Protein AF-A0A7U9BY97-F1 (afdb_monomer_lite)

Structure (mmCIF, N/CA/C/O backbone):
data_AF-A0A7U9BY97-F1
#
_entry.id   AF-A0A7U9BY97-F1
#
loop_
_atom_site.group_PDB
_atom_site.id
_atom_site.type_symbol
_atom_site.label_atom_id
_atom_site.label_alt_id
_atom_site.label_comp_id
_atom_site.label_asym_id
_atom_site.label_entity_id
_atom_site.label_seq_id
_atom_site.pdbx_PDB_ins_code
_atom_site.Cartn_x
_atom_site.Cartn_y
_atom_site.Cartn_z
_atom_site.occupancy
_atom_site.B_iso_or_equiv
_atom_site.auth_seq_id
_atom_site.auth_comp_id
_atom_site.auth_asym_id
_atom_site.auth_atom_id
_atom_site.pdbx_PDB_model_num
ATOM 1 N N . MET A 1 1 ? 4.890 1.476 -9.580 1.00 55.62 1 MET A N 1
ATOM 2 C CA . MET A 1 1 ? 5.077 1.228 -8.128 1.00 55.62 1 MET A CA 1
ATOM 3 C C . MET A 1 1 ? 5.202 -0.270 -7.911 1.00 55.62 1 MET A C 1
ATOM 5 O O . MET A 1 1 ? 4.461 -1.004 -8.549 1.00 55.62 1 MET A O 1
ATOM 9 N N . TYR A 1 2 ? 6.128 -0.707 -7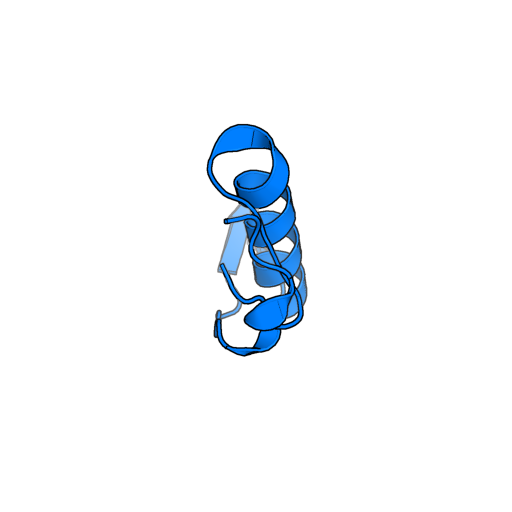.057 1.00 69.44 2 TYR A N 1
ATOM 10 C CA . TYR A 1 2 ? 6.385 -2.122 -6.782 1.00 69.44 2 TYR A CA 1
ATOM 11 C C . TYR A 1 2 ? 5.834 -2.494 -5.405 1.00 69.44 2 TYR A C 1
ATOM 13 O O . TYR A 1 2 ? 6.298 -1.961 -4.390 1.00 69.44 2 TYR A O 1
ATOM 21 N N . ALA A 1 3 ? 4.816 -3.354 -5.363 1.00 71.69 3 ALA A N 1
ATOM 22 C CA . ALA A 1 3 ? 4.060 -3.623 -4.139 1.00 71.69 3 ALA A CA 1
ATOM 23 C C . ALA A 1 3 ? 4.949 -4.200 -3.025 1.00 71.69 3 ALA A C 1
ATOM 25 O O . ALA A 1 3 ? 5.026 -3.638 -1.934 1.00 71.69 3 ALA A O 1
ATOM 26 N N . SER A 1 4 ? 5.723 -5.244 -3.321 1.00 71.50 4 SER A N 1
ATOM 27 C CA . SER A 1 4 ? 6.525 -5.952 -2.312 1.00 71.50 4 SER A CA 1
ATOM 28 C C . SER A 1 4 ? 7.769 -5.196 -1.820 1.00 71.50 4 SER A C 1
ATOM 30 O O . SER A 1 4 ? 8.372 -5.603 -0.830 1.00 71.50 4 SER A O 1
ATOM 32 N N . ALA A 1 5 ? 8.125 -4.064 -2.437 1.00 77.75 5 ALA A N 1
ATOM 33 C CA . ALA A 1 5 ? 9.181 -3.163 -1.953 1.00 77.75 5 ALA A CA 1
ATOM 34 C C . ALA A 1 5 ? 8.627 -1.990 -1.129 1.00 77.75 5 ALA A C 1
ATOM 36 O O . ALA A 1 5 ? 9.386 -1.118 -0.706 1.00 77.75 5 ALA A O 1
ATOM 37 N N . THR A 1 6 ? 7.313 -1.943 -0.899 1.00 75.44 6 THR A N 1
ATOM 38 C CA . THR A 1 6 ? 6.671 -0.847 -0.175 1.00 75.44 6 THR A CA 1
ATOM 39 C C . THR A 1 6 ? 6.244 -1.309 1.215 1.00 75.44 6 THR A C 1
ATOM 41 O O . THR A 1 6 ? 5.287 -2.061 1.375 1.00 75.44 6 THR A O 1
ATOM 44 N N . ALA A 1 7 ? 6.930 -0.817 2.244 1.00 83.38 7 ALA A N 1
ATOM 45 C CA . ALA A 1 7 ? 6.547 -1.056 3.631 1.00 83.38 7 ALA A CA 1
ATOM 46 C C . ALA A 1 7 ? 5.433 -0.096 4.080 1.00 83.38 7 ALA A C 1
ATOM 48 O O . ALA A 1 7 ? 5.403 1.072 3.694 1.00 83.38 7 ALA A O 1
ATOM 49 N N . THR A 1 8 ? 4.543 -0.570 4.953 1.00 85.31 8 THR A N 1
ATOM 50 C CA . THR A 1 8 ? 3.553 0.269 5.640 1.00 85.31 8 THR A CA 1
ATOM 51 C C . THR A 1 8 ? 3.398 -0.158 7.097 1.00 85.31 8 THR A C 1
ATOM 53 O O . THR A 1 8 ? 3.956 -1.165 7.534 1.00 85.31 8 THR A O 1
ATOM 56 N N . ARG A 1 9 ? 2.632 0.615 7.863 1.00 87.31 9 ARG A N 1
ATOM 57 C CA . ARG A 1 9 ? 2.306 0.345 9.263 1.00 87.31 9 ARG A CA 1
ATOM 58 C C . ARG A 1 9 ? 0.795 0.297 9.461 1.00 87.31 9 ARG A C 1
ATOM 60 O O . ARG A 1 9 ? 0.044 0.852 8.665 1.00 87.31 9 ARG A O 1
ATOM 67 N N . SER A 1 10 ? 0.360 -0.307 10.562 1.00 86.38 10 SER A N 1
ATOM 68 C CA . SER A 1 10 ? -1.040 -0.241 10.990 1.00 86.38 10 SER A CA 1
ATOM 69 C C . SER A 1 10 ? -1.466 1.207 11.247 1.00 86.38 10 SER A C 1
ATOM 71 O O . SER A 1 10 ? -0.681 2.017 11.754 1.00 86.38 10 SER A O 1
ATOM 73 N N . LEU A 1 11 ? -2.716 1.527 10.922 1.00 85.56 11 LEU A N 1
ATOM 74 C CA . LEU A 1 11 ? -3.293 2.860 11.096 1.00 85.56 11 LEU A CA 1
ATOM 75 C C . LEU A 1 11 ? -4.583 2.774 11.907 1.00 85.56 11 LEU A C 1
ATOM 77 O O . LEU A 1 11 ? -5.321 1.796 11.816 1.00 85.56 11 LEU A O 1
ATOM 81 N N . GLN A 1 12 ? -4.869 3.813 12.688 1.00 86.62 12 GLN A N 1
ATOM 82 C CA . GLN A 1 12 ? -6.220 4.008 13.201 1.00 86.62 12 GLN A CA 1
ATOM 83 C C . GLN A 1 12 ? -7.084 4.585 12.079 1.00 86.62 12 GLN A C 1
ATOM 85 O O . GLN A 1 12 ? -6.746 5.619 11.505 1.00 86.62 12 GLN A O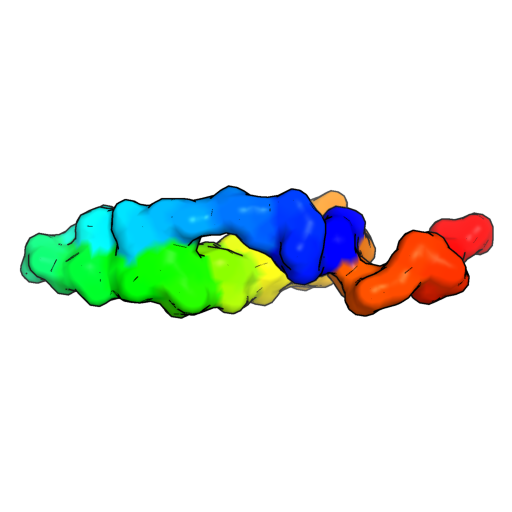 1
ATOM 90 N N . ALA A 1 13 ? -8.166 3.887 11.762 1.00 79.12 13 ALA A N 1
ATOM 91 C CA . ALA A 1 13 ? -9.250 4.371 10.927 1.00 79.12 13 ALA A CA 1
ATOM 92 C C . ALA A 1 13 ? -10.274 5.146 11.770 1.00 79.12 13 ALA A C 1
ATOM 94 O O . ALA A 1 13 ? -10.066 5.429 12.956 1.00 79.12 13 ALA A O 1
ATOM 95 N N . ASP A 1 14 ? -11.383 5.513 11.139 1.00 80.94 14 ASP A N 1
ATOM 96 C CA . ASP A 1 14 ? -12.489 6.178 11.800 1.00 80.94 14 ASP A CA 1
ATOM 97 C C . ASP A 1 14 ? -13.094 5.318 12.925 1.00 80.94 14 ASP A C 1
ATOM 99 O O . ASP A 1 14 ? -12.952 4.094 12.990 1.00 80.94 14 ASP A O 1
ATOM 103 N N . GLN A 1 15 ? -13.725 5.998 13.884 1.00 74.38 15 GLN A N 1
ATOM 104 C CA . GLN A 1 15 ? -14.392 5.377 15.036 1.00 74.38 15 GLN A CA 1
ATOM 105 C C . GLN A 1 15 ? -13.509 4.432 15.877 1.00 74.38 15 GLN A C 1
ATOM 107 O O . GLN A 1 15 ? -14.000 3.493 16.500 1.00 74.38 15 GLN A O 1
ATOM 112 N N . GLY A 1 16 ? -12.194 4.673 15.917 1.00 76.62 16 GLY A N 1
ATOM 113 C CA . GLY A 1 16 ? -11.260 3.911 16.751 1.00 76.62 16 GLY A CA 1
ATOM 114 C C . GLY A 1 16 ? -10.951 2.504 16.233 1.00 76.62 16 GLY A C 1
ATOM 115 O O . GLY A 1 16 ? -10.286 1.729 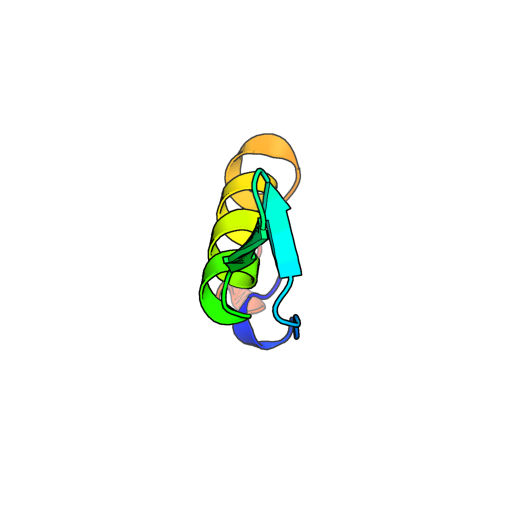16.925 1.00 76.62 16 GLY A O 1
ATOM 116 N N . LYS A 1 17 ? -11.395 2.156 15.019 1.00 79.88 17 LYS A N 1
ATOM 117 C CA . LYS A 1 17 ? -11.075 0.868 14.403 1.00 79.88 17 LYS A CA 1
ATOM 118 C C . LYS A 1 17 ? -9.632 0.876 13.906 1.00 79.88 17 LYS A C 1
ATOM 120 O O . LYS A 1 17 ? -9.226 1.770 13.176 1.00 79.88 17 LYS A O 1
ATOM 125 N N . ALA A 1 18 ? -8.843 -0.131 14.267 1.00 85.56 18 ALA A N 1
ATOM 126 C CA . ALA A 1 18 ? -7.494 -0.286 13.730 1.00 85.56 18 ALA A CA 1
ATOM 127 C C . ALA A 1 18 ? -7.523 -1.058 12.403 1.00 85.56 18 ALA A C 1
ATOM 129 O O . ALA A 1 18 ? -8.118 -2.134 12.314 1.00 85.56 18 ALA A O 1
ATOM 130 N N . LEU A 1 19 ? -6.847 -0.527 11.387 1.00 87.75 19 LEU A N 1
ATOM 131 C CA . LEU A 1 19 ? -6.497 -1.252 10.171 1.00 87.75 19 LEU A CA 1
ATOM 132 C C . LEU A 1 19 ? -5.111 -1.861 10.350 1.00 87.75 19 LEU A C 1
ATOM 134 O O . LEU A 1 19 ? -4.165 -1.180 10.758 1.00 87.75 19 LEU A O 1
ATOM 138 N N . SER A 1 20 ? -4.985 -3.148 10.033 1.00 89.50 20 SER A N 1
ATOM 139 C CA . SER A 1 20 ? -3.683 -3.807 10.002 1.00 89.50 20 SER A CA 1
ATOM 140 C C . SER A 1 20 ? -2.806 -3.197 8.909 1.00 89.50 20 SER A C 1
ATOM 142 O O . SER A 1 20 ? -3.308 -2.662 7.920 1.00 89.50 20 SER A O 1
ATOM 144 N N . ALA A 1 21 ? -1.487 -3.321 9.055 1.00 85.06 21 ALA A N 1
ATOM 145 C CA . ALA A 1 21 ? -0.544 -2.910 8.018 1.00 85.06 21 ALA A CA 1
ATOM 146 C C . ALA A 1 21 ? -0.889 -3.522 6.644 1.00 85.06 21 ALA A C 1
ATOM 148 O O . ALA A 1 21 ? -0.834 -2.826 5.639 1.00 85.06 21 ALA A O 1
ATOM 149 N N . GLN A 1 22 ? -1.330 -4.783 6.601 1.00 85.69 22 GLN A N 1
ATOM 150 C CA . GLN A 1 22 ? -1.757 -5.424 5.357 1.00 85.69 22 GLN A CA 1
ATOM 151 C C . GLN A 1 22 ? -2.968 -4.723 4.725 1.00 85.69 22 GLN A C 1
ATOM 153 O O . GLN A 1 22 ? -2.914 -4.362 3.554 1.00 85.69 22 GLN A O 1
ATOM 158 N N . ALA A 1 23 ? -4.025 -4.455 5.500 1.00 86.25 23 ALA A N 1
ATOM 159 C CA . ALA A 1 23 ? -5.216 -3.779 4.980 1.00 86.25 23 ALA A CA 1
ATOM 160 C C . ALA A 1 23 ? -4.897 -2.359 4.478 1.00 86.25 23 ALA A C 1
ATOM 162 O O . ALA A 1 23 ? -5.432 -1.915 3.464 1.00 86.25 23 ALA A O 1
ATOM 163 N N . VAL A 1 24 ? -3.992 -1.653 5.165 1.00 88.50 24 VAL A N 1
ATOM 164 C CA . VAL A 1 24 ? -3.500 -0.339 4.724 1.00 88.50 24 VAL A CA 1
ATOM 165 C C . VAL A 1 24 ? -2.732 -0.457 3.405 1.00 88.50 24 VAL A C 1
ATOM 167 O O . VAL A 1 24 ? -2.930 0.361 2.510 1.00 88.50 24 VAL A O 1
ATOM 170 N N . HIS A 1 25 ? -1.867 -1.464 3.273 1.00 86.88 25 HIS A N 1
ATOM 171 C CA . HIS A 1 25 ? -1.071 -1.693 2.069 1.00 86.88 25 HIS A CA 1
ATOM 172 C C . HIS A 1 25 ? -1.956 -1.978 0.851 1.00 86.88 25 HIS A C 1
ATOM 174 O O . HIS A 1 25 ? -1.813 -1.335 -0.187 1.00 86.88 25 HIS A O 1
ATOM 180 N N . GLU A 1 26 ? -2.910 -2.896 1.000 1.00 85.44 26 GLU A N 1
ATOM 181 C CA . GLU A 1 26 ? -3.841 -3.284 -0.060 1.00 85.44 26 GLU A CA 1
ATOM 182 C C . GLU A 1 26 ? -4.745 -2.114 -0.476 1.00 85.44 26 GLU A C 1
ATOM 184 O O . GLU A 1 26 ? -4.906 -1.853 -1.669 1.00 85.44 26 GLU A O 1
ATOM 189 N N . GLY A 1 27 ? -5.274 -1.349 0.487 1.00 82.44 27 GLY A N 1
ATOM 190 C CA . GLY A 1 27 ? -6.100 -0.173 0.199 1.00 82.44 27 GLY A CA 1
ATOM 191 C C . GLY A 1 27 ? -5.337 0.940 -0.528 1.00 82.44 27 GLY A C 1
ATOM 192 O O . GLY A 1 27 ? -5.866 1.559 -1.458 1.00 82.44 27 GLY A O 1
ATOM 193 N N . ALA A 1 28 ? -4.077 1.171 -0.150 1.00 83.62 28 ALA A N 1
ATOM 194 C CA . ALA A 1 28 ? -3.211 2.134 -0.827 1.00 83.62 28 ALA A CA 1
ATOM 195 C C . ALA A 1 28 ? -2.896 1.692 -2.264 1.00 83.62 28 ALA A C 1
ATOM 197 O O . ALA A 1 28 ? -3.028 2.491 -3.190 1.00 83.62 28 ALA A O 1
ATOM 198 N N . LEU A 1 29 ? -2.557 0.415 -2.470 1.00 85.12 29 LEU A N 1
ATOM 199 C CA . LEU A 1 29 ? -2.310 -0.140 -3.803 1.00 85.12 29 LEU A CA 1
ATOM 200 C C . LEU A 1 29 ? -3.534 -0.021 -4.711 1.00 85.12 29 LEU A C 1
ATOM 202 O O . LEU A 1 29 ? -3.391 0.407 -5.854 1.00 85.12 29 LEU A O 1
ATOM 206 N N . ALA A 1 30 ? -4.725 -0.351 -4.205 1.00 81.19 30 ALA A N 1
ATOM 207 C CA . ALA A 1 30 ? -5.967 -0.224 -4.962 1.00 81.19 30 ALA A CA 1
ATOM 208 C C . ALA A 1 30 ? -6.221 1.230 -5.395 1.00 81.19 30 ALA A C 1
ATOM 210 O O . ALA A 1 30 ? -6.528 1.481 -6.558 1.00 81.19 30 ALA A O 1
ATOM 211 N N . SER A 1 31 ? -6.009 2.188 -4.488 1.00 78.56 31 SER A N 1
ATOM 212 C CA . SER A 1 31 ? -6.201 3.619 -4.768 1.00 78.56 31 SER A CA 1
ATOM 213 C C . SER 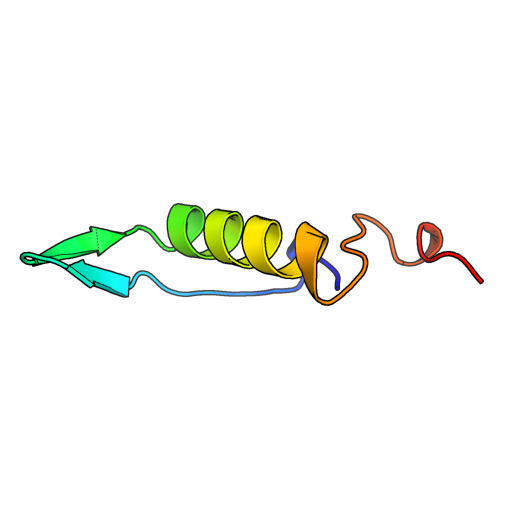A 1 31 ? -5.199 4.159 -5.795 1.00 78.56 31 SER A C 1
ATOM 215 O O . SER A 1 31 ? -5.546 4.972 -6.650 1.00 78.56 31 SER A O 1
ATOM 217 N N . THR A 1 32 ? -3.940 3.720 -5.731 1.00 76.44 32 THR A N 1
ATOM 218 C CA . THR A 1 32 ? -2.885 4.181 -6.645 1.00 76.44 32 THR A CA 1
ATOM 219 C C . THR A 1 32 ? -2.983 3.539 -8.028 1.00 76.44 32 THR A C 1
ATOM 221 O O . THR A 1 32 ? -2.772 4.244 -9.017 1.00 76.44 32 THR A O 1
ATOM 224 N N . ARG A 1 33 ? -3.317 2.241 -8.104 1.00 68.81 33 ARG A N 1
ATOM 225 C CA . ARG A 1 33 ? -3.403 1.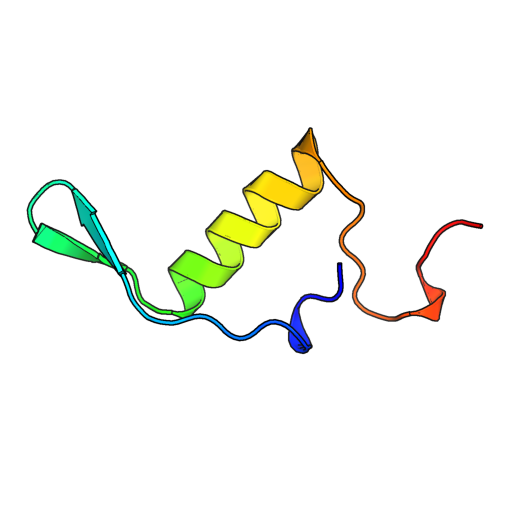479 -9.363 1.00 68.81 33 ARG A CA 1
ATOM 226 C C . ARG A 1 33 ? -4.469 2.021 -10.311 1.00 68.81 33 ARG A C 1
ATOM 228 O O . ARG A 1 33 ? -4.293 1.928 -11.520 1.00 68.81 33 ARG A O 1
ATOM 235 N N . ASP A 1 34 ? -5.552 2.556 -9.759 1.00 63.16 34 ASP A N 1
ATOM 236 C CA . ASP A 1 34 ? -6.702 3.014 -10.538 1.00 63.16 34 ASP A CA 1
ATOM 237 C C . ASP A 1 34 ? -6.550 4.462 -11.034 1.00 63.16 34 ASP A C 1
ATOM 239 O O . ASP A 1 34 ? -6.930 4.783 -12.155 1.00 63.16 34 ASP A O 1
ATOM 243 N N . LEU A 1 35 ? -5.947 5.343 -10.225 1.00 61.34 35 LEU A N 1
ATOM 244 C CA . LEU A 1 35 ? -6.005 6.791 -10.471 1.00 61.34 35 LEU A CA 1
ATOM 245 C C . LEU A 1 35 ? -4.662 7.467 -10.777 1.00 61.34 35 LEU A C 1
ATOM 247 O O . LEU A 1 35 ? -4.667 8.555 -11.351 1.00 61.34 35 LEU A O 1
ATOM 251 N N . TYR A 1 36 ? -3.520 6.887 -10.383 1.00 70.19 36 TYR A N 1
ATOM 252 C CA . TYR A 1 36 ? -2.271 7.664 -10.300 1.00 70.19 36 TYR A CA 1
ATOM 253 C C . TYR A 1 36 ? -1.021 6.992 -10.872 1.00 70.19 36 TYR A C 1
ATOM 255 O O . TYR A 1 36 ? -0.126 7.705 -11.326 1.00 70.19 36 TYR A O 1
ATOM 263 N N . ALA A 1 37 ? -0.906 5.661 -10.852 1.00 75.25 37 ALA A N 1
ATOM 264 C CA . ALA A 1 37 ? 0.278 4.979 -11.377 1.00 75.25 37 ALA A CA 1
ATOM 265 C C . ALA A 1 37 ? 0.031 3.500 -11.693 1.00 75.25 37 ALA A C 1
ATOM 267 O O . ALA A 1 37 ? -0.735 2.824 -11.011 1.00 75.25 37 ALA A O 1
ATOM 268 N N . ALA A 1 38 ? 0.790 2.957 -12.650 1.00 77.31 38 ALA A N 1
ATOM 269 C CA . ALA A 1 38 ? 0.870 1.515 -12.850 1.00 77.31 38 ALA A CA 1
ATOM 270 C C . ALA A 1 38 ? 1.535 0.835 -11.635 1.00 77.31 38 ALA A C 1
ATOM 272 O O . ALA A 1 38 ? 2.629 1.216 -11.192 1.00 77.31 38 ALA A O 1
ATOM 273 N N . VAL A 1 39 ? 0.862 -0.180 -11.093 1.00 76.38 39 VAL A N 1
ATOM 274 C CA . VAL A 1 39 ? 1.381 -1.070 -10.048 1.00 76.38 39 VAL A CA 1
ATOM 275 C C . VAL A 1 39 ? 1.787 -2.3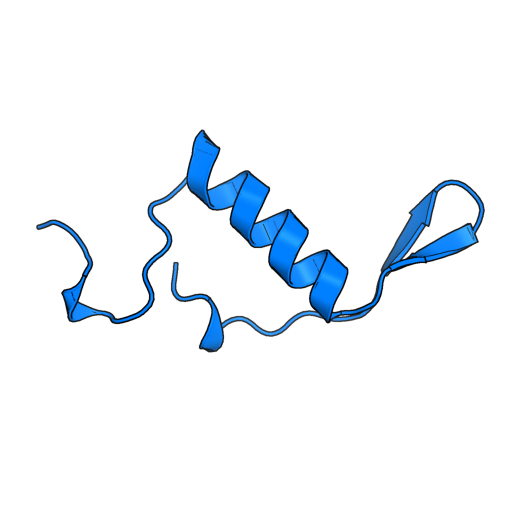81 -10.709 1.00 76.38 39 VAL A C 1
ATOM 277 O O . VAL A 1 39 ? 0.970 -2.981 -11.404 1.00 76.38 39 VAL A O 1
ATOM 280 N N . VAL A 1 40 ? 3.033 -2.796 -10.491 1.00 79.00 40 VAL A N 1
ATOM 281 C CA . VAL A 1 40 ? 3.651 -3.966 -11.128 1.00 79.00 40 VAL A CA 1
ATOM 282 C C . VAL A 1 40 ? 4.313 -4.873 -10.094 1.00 79.00 40 VAL A C 1
ATOM 284 O O . VAL A 1 40 ? 4.767 -4.393 -9.048 1.00 79.00 40 VAL A O 1
ATOM 287 N N . ASP A 1 41 ? 4.368 -6.168 -10.407 1.00 77.75 41 ASP A N 1
ATOM 288 C CA . ASP A 1 41 ? 4.938 -7.206 -9.542 1.00 77.75 41 ASP A CA 1
ATOM 289 C C . ASP A 1 41 ? 6.406 -7.506 -9.849 1.00 77.75 41 ASP A C 1
ATOM 291 O O . ASP A 1 41 ? 7.108 -7.971 -8.958 1.00 77.75 41 ASP A O 1
ATOM 295 N N . THR A 1 42 ? 6.880 -7.230 -11.069 1.00 77.25 42 THR A N 1
ATOM 296 C CA . THR A 1 42 ? 8.298 -7.242 -11.477 1.00 77.25 42 THR A CA 1
ATOM 297 C C . THR A 1 42 ? 8.657 -5.905 -12.136 1.00 77.25 42 THR A C 1
ATOM 299 O O . THR A 1 42 ? 7.783 -5.193 -12.632 1.00 77.25 42 THR A O 1
ATOM 302 N N . VAL A 1 43 ? 9.933 -5.502 -12.112 1.00 75.94 43 VAL A N 1
ATOM 303 C CA . VAL A 1 43 ? 10.366 -4.274 -12.816 1.00 75.94 43 VAL A CA 1
ATOM 304 C C . VAL A 1 43 ? 10.163 -4.416 -14.328 1.00 75.94 43 VAL A C 1
ATOM 306 O O . VAL A 1 43 ? 9.857 -3.433 -14.997 1.00 75.94 43 VAL A O 1
ATOM 309 N N . ASP A 1 44 ? 10.275 -5.641 -14.838 1.00 82.81 44 ASP A N 1
ATOM 310 C CA . ASP A 1 44 ? 10.124 -5.975 -16.254 1.00 82.81 44 ASP A CA 1
ATOM 311 C C . ASP A 1 44 ? 8.681 -5.807 -16.768 1.00 82.81 44 ASP A C 1
ATOM 313 O O . ASP A 1 44 ? 8.473 -5.661 -17.969 1.00 82.81 44 ASP A O 1
ATOM 317 N N . ASP A 1 45 ? 7.687 -5.759 -15.875 1.00 76.19 45 ASP A N 1
ATOM 318 C CA . ASP A 1 45 ? 6.273 -5.555 -16.228 1.00 76.19 45 ASP A CA 1
ATOM 319 C C . ASP A 1 45 ? 5.906 -4.075 -16.452 1.00 76.19 45 ASP A C 1
ATOM 321 O O . ASP A 1 45 ? 4.740 -3.743 -16.693 1.00 76.19 45 ASP A O 1
ATOM 325 N N . LEU A 1 46 ? 6.868 -3.151 -16.336 1.00 74.44 46 LEU A N 1
ATOM 326 C CA . LEU A 1 46 ? 6.636 -1.743 -16.648 1.00 74.44 46 LEU A CA 1
ATOM 327 C C . LEU A 1 46 ? 6.501 -1.560 -18.170 1.00 74.44 46 LEU A C 1
ATOM 329 O O . LEU A 1 46 ? 7.443 -1.871 -18.899 1.00 74.44 46 LEU A O 1
ATOM 333 N N . PRO A 1 47 ? 5.373 -1.020 -18.672 1.00 66.19 47 PRO A N 1
ATOM 334 C CA . PRO A 1 47 ? 5.256 -0.695 -20.086 1.00 66.19 47 PRO A CA 1
ATOM 335 C C . PRO A 1 47 ? 6.245 0.425 -20.443 1.00 66.19 47 PRO A C 1
ATOM 337 O O . PRO A 1 47 ? 6.269 1.464 -19.778 1.00 66.19 47 PRO A O 1
ATOM 340 N N . VAL A 1 48 ? 7.060 0.182 -21.475 1.00 66.44 48 VAL A N 1
ATOM 341 C CA . VAL A 1 48 ? 7.974 1.160 -22.093 1.00 66.44 48 VAL A CA 1
ATOM 342 C C . VAL A 1 48 ? 7.282 1.995 -23.160 1.00 66.44 48 VAL A C 1
ATOM 344 O O . VAL A 1 48 ? 6.382 1.457 -23.846 1.00 66.44 48 VAL A O 1
#

pLDDT: mean 78.4, std 7.7, range [55.62, 89.5]

Sequence (48 aa):
MYASATATRSLQADQGKALSAQAVHEGALASTRDLYAAVVDTVDDLPV

Radius of gyration: 12.76 Å; chains: 1; bounding box: 25×15×39 Å

Organism: NCBI:txid1072583

Secondary structure (DSSP, 8-state):
-BGGG-----EE-GGGPEEPHHHHHHHHHHHHHHHT---BSSGGGS--

Foldseek 3Di:
DALVVDFFQWDQDPPRDIDGRVNVSVVVCVVCCPPPDPYDHDPVPDDD